Protein AF-A0A4Q3CL88-F1 (afdb_monomer)

pLDDT: mean 89.15, std 12.61, range [51.94, 98.81]

Foldseek 3Di:
DPPVVVVVVVVVVVVVVVVVVVVVVVVPDDDDDPDDALVRLLVVQVVCCVPDDPVVVVVQQVVLVCQVVVVCPQQHDNGSSSVSNSVVSVVVVPDD

Mean predicted aligned error: 8.91 Å

Radius of gyration: 26.95 Å; Cα contacts (8 Å, |Δi|>4): 46; chains: 1; bounding box: 56×40×69 Å

Solvent-accessible surface area (backbone atoms only — not comparable to full-atom values): 5711 Å² total; per-residue (Å²): 132,63,68,68,59,50,53,54,51,52,52,53,50,52,54,50,51,52,50,52,52,52,51,50,56,61,73,67,50,88,70,85,72,95,65,74,53,64,67,48,29,27,48,52,22,48,53,49,68,72,70,51,54,72,69,55,52,52,51,50,54,54,56,43,74,50,42,75,79,70,73,45,86,93,54,72,40,90,45,60,26,41,52,52,32,39,68,64,51,49,66,75,55,72,87,121

Sequence (96 aa):
MGDRAMGQRAGRMIARLTAMVAALLVLLQPVAANAWGYYGHATTGRIALANVKPQTRAAIARLIAHQAELGTPDCPIHSLAEAATWPDCLRGQYWR

Secondary structure (DSSP,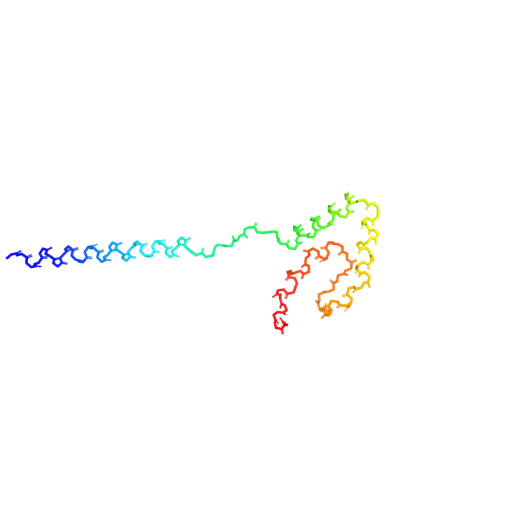 8-state):
--HHHHHHHHHHHHHHHHHHHHHHHHHTS--------HHHHHHHHHHHHHHS-HHHHHHHHHHHHTGGGG--TTS---SHHHHHHHHHHHHTT---

Structure (mmCIF, N/CA/C/O backbone):
data_AF-A0A4Q3CL88-F1
#
_entry.id   AF-A0A4Q3CL88-F1
#
loop_
_atom_site.group_PDB
_atom_site.id
_atom_site.type_symbol
_atom_site.label_atom_id
_atom_site.label_alt_id
_atom_site.label_comp_id
_atom_site.label_asym_id
_atom_site.label_entity_id
_atom_site.label_seq_id
_atom_site.pdbx_PDB_ins_code
_atom_site.Cartn_x
_atom_site.Cartn_y
_atom_site.Cartn_z
_atom_site.occupancy
_atom_site.B_iso_or_equiv
_atom_site.auth_seq_id
_atom_site.auth_comp_id
_atom_site.auth_asym_id
_atom_site.auth_atom_id
_atom_site.pdbx_PDB_model_num
ATOM 1 N N . MET A 1 1 ? 38.962 24.566 -53.013 1.00 53.75 1 MET A N 1
ATOM 2 C CA . MET A 1 1 ? 39.291 24.318 -51.584 1.00 53.75 1 MET A CA 1
ATOM 3 C C . MET A 1 1 ? 38.092 24.460 -50.621 1.00 53.75 1 MET A C 1
ATOM 5 O O . MET A 1 1 ? 38.265 24.131 -49.456 1.00 5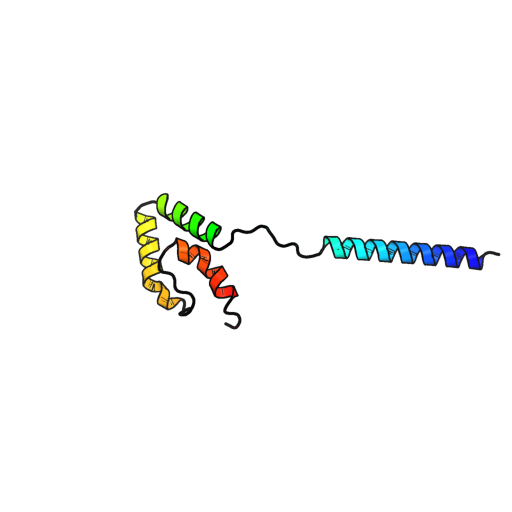3.75 1 MET A O 1
ATOM 9 N N . GLY A 1 2 ? 36.885 24.873 -51.052 1.00 59.59 2 GLY A N 1
ATOM 10 C CA . GLY A 1 2 ? 35.751 25.167 -50.147 1.00 59.59 2 GLY A CA 1
ATOM 11 C C . GLY A 1 2 ? 34.837 23.989 -49.764 1.00 59.59 2 GLY A C 1
ATOM 12 O O . GLY A 1 2 ? 34.365 23.933 -48.630 1.00 59.59 2 GLY A O 1
ATOM 13 N N . ASP A 1 3 ? 34.639 23.005 -50.644 1.00 58.91 3 ASP A N 1
ATOM 14 C CA . ASP A 1 3 ? 33.606 21.965 -50.442 1.00 58.91 3 ASP A CA 1
ATOM 15 C C . ASP A 1 3 ? 33.926 20.999 -49.294 1.00 58.91 3 ASP A C 1
ATOM 17 O O . ASP A 1 3 ? 33.047 20.581 -48.537 1.00 58.91 3 ASP A O 1
ATOM 21 N N . ARG A 1 4 ? 35.218 20.714 -49.081 1.00 60.94 4 ARG A N 1
ATOM 22 C CA . ARG A 1 4 ? 35.684 19.874 -47.963 1.00 60.94 4 ARG A CA 1
ATOM 23 C C . ARG A 1 4 ? 35.456 20.537 -46.601 1.00 60.94 4 ARG A C 1
ATOM 25 O O . ARG A 1 4 ? 35.164 19.840 -45.634 1.00 60.94 4 ARG A O 1
ATOM 32 N N . ALA A 1 5 ? 35.537 21.866 -46.518 1.00 60.81 5 ALA A N 1
ATOM 33 C CA . ALA A 1 5 ? 35.282 22.599 -45.278 1.00 60.81 5 ALA A CA 1
ATOM 34 C C . ALA A 1 5 ? 33.782 22.639 -44.928 1.00 60.81 5 ALA A C 1
ATOM 36 O O . ALA A 1 5 ? 33.424 22.556 -43.752 1.00 60.81 5 ALA A O 1
ATOM 37 N N . MET A 1 6 ? 32.897 22.708 -45.930 1.00 60.94 6 MET A N 1
ATOM 38 C CA . MET A 1 6 ? 31.444 22.657 -45.718 1.00 60.94 6 MET A CA 1
ATOM 39 C C . MET A 1 6 ? 30.963 21.262 -45.293 1.00 60.94 6 MET A C 1
ATOM 41 O O . MET A 1 6 ? 30.208 21.154 -44.326 1.00 60.94 6 MET A O 1
ATOM 45 N N . GLY A 1 7 ? 31.473 20.193 -45.918 1.00 68.06 7 GLY A N 1
ATOM 46 C CA . GLY A 1 7 ? 31.161 18.811 -45.523 1.00 68.06 7 GLY A CA 1
ATOM 47 C C . GLY A 1 7 ? 31.584 18.480 -44.084 1.00 68.06 7 GLY A C 1
ATOM 48 O O . GLY A 1 7 ? 30.842 17.842 -43.340 1.00 68.06 7 GLY A O 1
ATOM 49 N N . GLN A 1 8 ? 32.733 19.000 -43.638 1.00 72.38 8 GLN A N 1
ATOM 50 C CA . GLN A 1 8 ? 33.191 18.842 -42.252 1.00 72.38 8 GLN A CA 1
ATOM 51 C C . GLN A 1 8 ? 32.324 19.611 -41.240 1.00 72.38 8 GLN A C 1
ATOM 53 O O . GLN A 1 8 ? 32.119 19.135 -40.122 1.00 72.38 8 GLN A O 1
ATOM 58 N N . ARG A 1 9 ? 31.790 20.784 -41.609 1.00 75.00 9 ARG A N 1
ATOM 59 C CA . ARG A 1 9 ? 30.857 21.547 -40.758 1.00 75.00 9 ARG A CA 1
ATOM 60 C C . ARG A 1 9 ? 29.508 20.841 -40.627 1.00 75.00 9 ARG A C 1
ATOM 62 O O . ARG A 1 9 ? 29.016 20.711 -39.508 1.00 75.00 9 ARG A O 1
ATOM 69 N N . ALA A 1 10 ? 28.960 20.333 -41.731 1.00 77.94 10 ALA A N 1
ATOM 70 C CA . ALA A 1 10 ? 27.716 19.564 -41.731 1.00 77.94 10 ALA A CA 1
ATOM 71 C C . ALA A 1 10 ? 27.842 18.275 -40.898 1.00 77.94 10 ALA A C 1
ATOM 73 O O . ALA A 1 10 ? 27.001 18.018 -40.039 1.00 77.94 10 ALA A O 1
ATOM 74 N N . GLY A 1 11 ? 28.942 17.526 -41.055 1.00 84.75 11 GLY A N 1
ATOM 75 C CA . GLY A 1 11 ? 29.211 16.327 -40.253 1.00 84.75 11 GLY A CA 1
ATOM 76 C C . GLY A 1 11 ? 29.318 16.614 -38.750 1.00 84.75 11 GLY A C 1
ATOM 77 O O . GLY A 1 11 ? 28.727 15.904 -37.940 1.00 84.75 11 GLY A O 1
ATOM 78 N N . ARG A 1 12 ? 29.994 17.704 -38.358 1.00 87.25 12 ARG A N 1
ATOM 79 C CA . ARG A 1 12 ? 30.073 18.137 -36.948 1.00 87.25 12 ARG A CA 1
ATOM 80 C C . ARG A 1 12 ? 28.717 18.580 -36.390 1.00 87.25 12 ARG A C 1
ATOM 82 O O . ARG A 1 12 ? 28.443 18.330 -35.220 1.00 87.25 12 ARG A O 1
ATOM 89 N N . MET A 1 13 ? 27.875 19.230 -37.194 1.00 90.94 13 MET A N 1
ATOM 90 C CA . MET A 1 13 ? 26.527 19.640 -36.783 1.00 90.94 13 MET A CA 1
ATOM 91 C C . MET A 1 13 ? 25.616 18.428 -36.559 1.00 90.94 13 MET A C 1
ATOM 93 O O . MET A 1 13 ? 24.964 18.345 -35.522 1.00 90.94 13 MET A O 1
ATOM 97 N N . ILE A 1 14 ? 25.636 17.460 -37.479 1.00 93.00 14 ILE A N 1
ATOM 98 C CA . ILE A 1 14 ? 24.886 16.202 -37.356 1.00 93.00 14 ILE A CA 1
ATOM 99 C C . ILE A 1 14 ? 25.349 15.416 -36.123 1.00 93.00 14 ILE A C 1
ATOM 101 O O . ILE A 1 14 ? 24.513 14.957 -35.347 1.00 93.00 14 ILE A O 1
ATOM 105 N N . ALA A 1 15 ? 26.661 15.323 -35.883 1.00 93.62 15 ALA A N 1
ATOM 106 C CA . ALA A 1 15 ? 27.210 14.669 -34.692 1.00 93.62 15 ALA A CA 1
ATOM 107 C C . ALA A 1 15 ? 26.759 15.346 -33.380 1.00 93.62 15 ALA A C 1
ATOM 109 O O . ALA A 1 15 ? 26.455 14.677 -32.399 1.00 93.62 15 ALA A O 1
ATOM 110 N N . ARG A 1 16 ? 26.663 16.682 -33.355 1.00 94.69 16 ARG A N 1
ATOM 111 C CA . ARG A 1 16 ? 26.163 17.425 -32.184 1.00 94.69 16 ARG A CA 1
ATOM 112 C 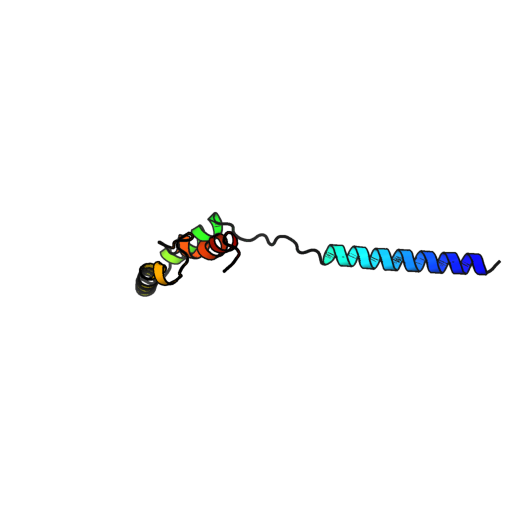C . ARG A 1 16 ? 24.666 17.236 -31.966 1.00 94.69 16 ARG A C 1
ATOM 114 O O . ARG A 1 16 ? 24.247 17.063 -30.828 1.00 94.69 16 ARG A O 1
ATOM 121 N N . LEU A 1 17 ? 23.869 17.261 -33.034 1.00 96.38 17 LEU A N 1
ATOM 122 C CA . LEU A 1 17 ? 22.426 17.023 -32.958 1.00 96.38 17 LEU A CA 1
ATOM 123 C C . LEU A 1 17 ? 22.125 15.602 -32.483 1.00 96.38 17 LEU A C 1
ATOM 125 O O . LEU A 1 17 ? 21.328 15.423 -31.570 1.00 96.38 17 LEU A O 1
ATOM 129 N N . THR A 1 18 ? 22.811 14.604 -33.038 1.00 96.25 18 THR A N 1
ATOM 130 C CA . THR A 1 18 ? 22.679 13.208 -32.596 1.00 96.25 18 THR A CA 1
ATOM 131 C C . THR A 1 18 ? 23.110 13.026 -31.143 1.00 96.25 18 THR A C 1
ATOM 133 O O . THR A 1 18 ? 22.389 12.380 -30.391 1.00 96.25 18 THR A O 1
ATOM 136 N N . ALA A 1 19 ? 24.205 13.657 -30.704 1.00 96.50 19 ALA A N 1
ATOM 137 C CA . ALA A 1 19 ? 24.610 13.639 -29.298 1.00 96.50 19 ALA A CA 1
ATOM 138 C C . ALA A 1 19 ? 23.580 14.313 -28.371 1.00 96.50 19 ALA A C 1
ATOM 140 O O . ALA A 1 19 ? 23.286 13.784 -27.303 1.00 96.50 19 ALA A O 1
ATOM 141 N N . MET A 1 20 ? 22.995 15.446 -28.778 1.00 97.19 20 MET A N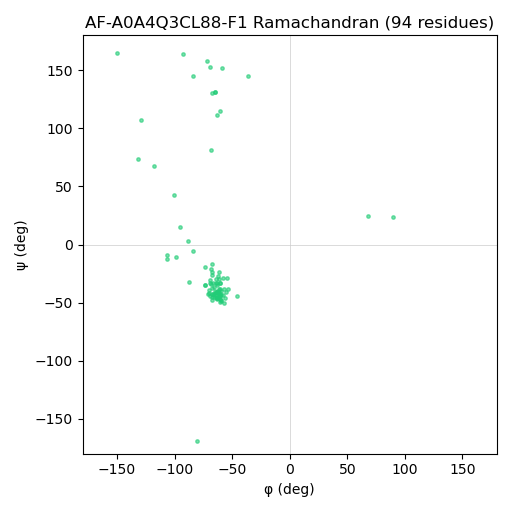 1
ATOM 142 C CA . MET A 1 20 ? 21.945 16.122 -28.004 1.00 97.19 20 MET A CA 1
ATOM 143 C C . MET A 1 20 ? 20.671 15.281 -27.908 1.00 97.19 20 MET A C 1
ATOM 145 O O . MET A 1 20 ? 20.107 15.158 -26.824 1.00 97.19 20 MET A O 1
ATOM 149 N N . VAL A 1 21 ? 20.240 14.666 -29.012 1.00 97.31 21 VAL A N 1
ATOM 150 C CA . VAL A 1 21 ? 19.080 13.766 -29.016 1.00 97.31 21 VAL A CA 1
ATOM 151 C C . VAL A 1 21 ? 19.349 12.544 -28.138 1.00 97.31 21 VAL A C 1
ATOM 153 O O . VAL A 1 21 ? 18.510 12.200 -27.314 1.00 97.31 21 VAL A O 1
ATOM 156 N N . ALA A 1 22 ? 20.529 11.927 -28.242 1.00 96.56 22 ALA A N 1
ATOM 157 C CA . ALA A 1 22 ? 20.905 10.799 -27.393 1.00 96.56 22 ALA A CA 1
ATOM 158 C C . ALA A 1 22 ? 20.917 11.176 -25.901 1.00 96.56 22 ALA A C 1
ATOM 160 O O . ALA A 1 22 ? 20.364 10.447 -25.082 1.00 96.56 22 ALA A O 1
ATOM 161 N N . ALA A 1 23 ? 21.478 12.335 -25.545 1.00 96.38 23 ALA A N 1
ATOM 162 C CA . ALA A 1 23 ? 21.475 12.828 -24.169 1.00 96.38 23 ALA A CA 1
ATOM 163 C C . ALA A 1 23 ? 20.049 13.078 -23.650 1.00 96.38 23 ALA A C 1
ATOM 165 O O . ALA A 1 23 ? 19.725 12.700 -22.525 1.00 96.38 23 ALA A O 1
ATOM 166 N N . LEU A 1 24 ? 19.177 13.660 -24.478 1.00 96.81 24 LEU A N 1
ATOM 167 C CA . LEU A 1 24 ? 17.778 13.884 -24.120 1.00 96.81 24 LEU A CA 1
ATOM 168 C C . LEU A 1 24 ? 17.028 12.562 -23.897 1.00 96.81 24 LEU A C 1
ATOM 170 O O . LEU A 1 24 ? 16.269 12.444 -22.940 1.00 96.81 24 LEU A O 1
ATOM 174 N N . LEU A 1 25 ? 17.276 11.550 -24.730 1.00 96.31 25 LEU A N 1
ATOM 175 C CA . LEU A 1 25 ? 16.675 10.221 -24.579 1.00 96.31 25 LEU A CA 1
ATOM 176 C C . LEU A 1 25 ? 17.114 9.512 -23.291 1.00 96.31 25 LEU A C 1
ATOM 178 O O . LEU A 1 25 ? 16.311 8.788 -22.703 1.00 96.31 25 LEU A O 1
ATOM 182 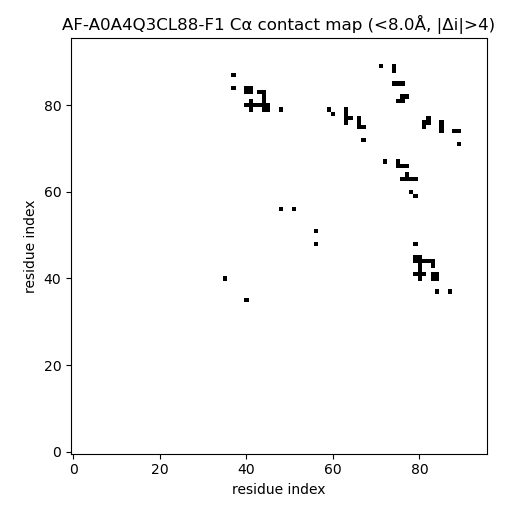N N . VAL A 1 26 ? 18.352 9.735 -22.834 1.00 95.00 26 VAL A N 1
ATOM 183 C CA . VAL A 1 26 ? 18.839 9.224 -21.540 1.00 95.00 26 VAL A CA 1
ATOM 184 C C . VAL A 1 26 ? 18.124 9.910 -20.375 1.00 95.00 26 VAL A C 1
ATOM 186 O O . VAL A 1 26 ? 17.704 9.238 -19.438 1.00 95.00 26 VAL A O 1
ATOM 189 N N . LEU A 1 27 ? 17.931 11.230 -20.441 1.00 93.69 27 LEU A N 1
ATOM 190 C CA . LEU A 1 27 ? 17.229 11.992 -19.397 1.00 93.69 27 LEU A CA 1
ATOM 191 C C . LEU A 1 27 ? 15.735 11.654 -19.302 1.00 93.69 27 LEU A C 1
ATOM 193 O O . LEU A 1 27 ? 15.139 11.802 -18.241 1.00 93.69 27 LEU A O 1
ATOM 197 N N . LEU A 1 28 ? 15.137 11.203 -20.404 1.00 94.00 28 LEU A N 1
ATOM 198 C CA . LEU A 1 28 ? 13.735 10.793 -20.476 1.00 94.00 28 LEU A CA 1
ATOM 199 C C . LEU A 1 28 ? 13.516 9.314 -20.117 1.00 94.00 28 LEU A C 1
ATOM 201 O O . LEU A 1 28 ? 12.385 8.836 -20.213 1.00 94.00 28 LEU A O 1
ATOM 205 N N . GLN A 1 29 ? 14.558 8.570 -19.724 1.00 90.56 29 GLN A N 1
ATOM 206 C CA . GLN A 1 29 ? 14.374 7.184 -19.301 1.00 90.56 29 GLN A CA 1
ATOM 207 C C . GLN A 1 29 ? 13.520 7.128 -18.026 1.00 90.56 29 GLN A C 1
ATOM 209 O O . GLN A 1 29 ? 13.820 7.834 -17.058 1.00 90.56 29 GLN A O 1
ATOM 214 N N . PRO A 1 30 ? 12.479 6.277 -17.979 1.00 84.12 30 PRO A N 1
ATOM 215 C CA . PRO A 1 30 ? 11.731 6.057 -16.754 1.00 84.12 30 PRO A CA 1
ATOM 216 C C . PRO A 1 30 ? 12.666 5.452 -15.705 1.00 84.12 30 PRO A C 1
ATOM 218 O O . PRO A 1 30 ? 13.128 4.319 -15.833 1.00 84.12 30 PRO A O 1
ATOM 221 N N . VAL A 1 31 ? 12.964 6.224 -14.664 1.00 82.75 31 VAL A N 1
ATOM 222 C CA . VAL A 1 31 ? 13.711 5.736 -13.505 1.00 82.75 31 VAL A CA 1
ATOM 223 C C . VAL A 1 31 ? 12.757 5.047 -12.538 1.00 82.75 31 VAL A C 1
ATOM 225 O O . VAL A 1 31 ? 11.611 5.468 -12.369 1.00 82.75 31 VAL A O 1
ATOM 228 N N . ALA A 1 32 ? 13.228 3.989 -11.878 1.00 74.75 32 ALA A N 1
ATOM 229 C CA . ALA A 1 32 ? 12.481 3.394 -10.781 1.00 74.75 32 ALA A CA 1
ATOM 230 C C . ALA A 1 32 ? 12.307 4.452 -9.681 1.00 74.75 32 ALA A C 1
ATOM 232 O O . ALA A 1 32 ? 13.282 4.916 -9.088 1.00 74.75 32 ALA A O 1
ATOM 233 N N . ALA A 1 33 ? 11.067 4.855 -9.416 1.00 70.69 33 ALA A N 1
ATOM 234 C CA . ALA A 1 33 ? 10.776 5.641 -8.231 1.00 70.69 33 ALA A CA 1
ATOM 235 C C . ALA A 1 33 ? 11.059 4.766 -7.001 1.00 70.69 33 ALA A C 1
ATOM 237 O O . ALA A 1 33 ? 10.597 3.625 -6.938 1.00 70.69 33 ALA A O 1
ATOM 238 N N . ASN A 1 34 ? 11.807 5.294 -6.028 1.00 68.75 34 ASN A N 1
ATOM 239 C CA . ASN A 1 34 ? 11.990 4.647 -4.728 1.00 68.75 34 ASN A CA 1
ATOM 240 C C . ASN A 1 34 ? 10.658 4.689 -3.970 1.00 68.75 34 ASN A C 1
ATOM 242 O O . ASN A 1 34 ? 10.402 5.589 -3.173 1.00 68.75 34 ASN A O 1
ATOM 246 N N . ALA A 1 35 ? 9.779 3.749 -4.296 1.00 71.94 35 ALA A N 1
ATOM 247 C CA . ALA A 1 35 ? 8.504 3.560 -3.639 1.00 71.94 35 ALA A CA 1
ATOM 248 C C . ALA A 1 35 ? 8.636 2.548 -2.499 1.00 71.94 35 ALA A C 1
ATOM 250 O O . ALA A 1 35 ? 9.600 1.784 -2.395 1.00 71.94 35 ALA A O 1
ATOM 251 N N . TRP A 1 36 ? 7.631 2.545 -1.635 1.00 82.50 36 TRP A N 1
ATOM 252 C CA . TRP A 1 36 ? 7.488 1.541 -0.598 1.00 82.50 36 TRP A CA 1
ATOM 253 C C . TRP A 1 36 ? 7.191 0.185 -1.246 1.00 82.50 36 TRP A C 1
ATOM 255 O O . TRP A 1 36 ? 6.308 0.083 -2.088 1.00 82.50 36 TRP A O 1
ATOM 265 N N . GLY A 1 37 ? 7.919 -0.863 -0.859 1.00 87.56 37 GLY A N 1
ATOM 266 C CA . GLY A 1 37 ? 7.501 -2.239 -1.146 1.00 87.56 37 GLY A CA 1
ATOM 267 C C . GLY A 1 37 ? 6.438 -2.721 -0.151 1.00 87.56 37 GLY A C 1
ATOM 268 O O . GLY A 1 37 ? 5.980 -1.955 0.703 1.00 87.56 37 GLY A O 1
ATOM 269 N N . TYR A 1 38 ? 6.140 -4.025 -0.170 1.00 91.75 38 TYR A N 1
ATOM 270 C CA . TYR A 1 38 ? 5.204 -4.675 0.764 1.00 91.75 38 TYR A CA 1
ATOM 271 C C . TYR A 1 38 ? 5.413 -4.269 2.229 1.00 91.75 38 TYR A C 1
ATOM 273 O O . TYR A 1 38 ? 4.457 -3.955 2.935 1.00 91.75 38 TYR A O 1
ATOM 281 N N . TYR A 1 39 ? 6.669 -4.229 2.686 1.00 93.31 39 TYR A N 1
ATOM 282 C CA . TYR A 1 39 ? 6.990 -3.842 4.059 1.00 93.31 39 TYR A CA 1
ATOM 283 C C . TYR A 1 39 ? 6.539 -2.415 4.388 1.00 93.31 39 TYR A C 1
ATOM 285 O O . TYR A 1 39 ? 5.935 -2.184 5.437 1.00 93.31 39 TYR A O 1
ATOM 293 N N . GLY A 1 40 ? 6.825 -1.459 3.502 1.00 94.69 40 GLY A N 1
ATOM 294 C CA . GLY A 1 40 ? 6.499 -0.057 3.734 1.00 94.69 40 GLY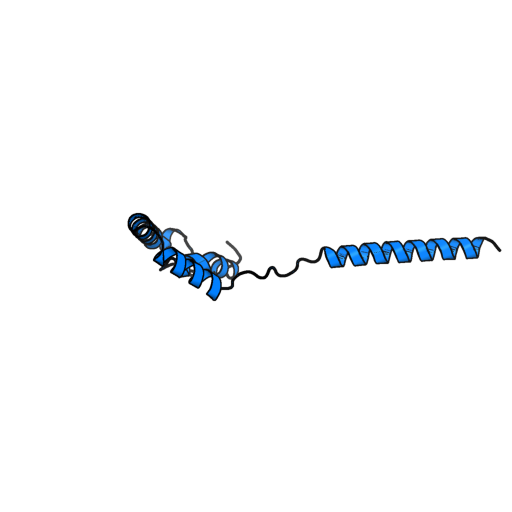 A CA 1
ATOM 295 C C . GLY A 1 40 ? 4.991 0.165 3.730 1.00 94.69 40 GLY A C 1
ATOM 296 O O . GLY A 1 40 ? 4.457 0.710 4.692 1.00 94.69 40 GLY A O 1
ATOM 297 N N . HIS A 1 41 ? 4.293 -0.373 2.729 1.00 95.94 41 HIS A N 1
ATOM 298 C CA . HIS A 1 41 ? 2.836 -0.302 2.643 1.00 95.94 41 HIS A CA 1
ATOM 299 C C . HIS A 1 41 ? 2.139 -0.947 3.850 1.00 95.94 41 HIS A C 1
ATOM 301 O O . HIS A 1 41 ? 1.298 -0.308 4.490 1.00 95.94 41 HIS A O 1
ATOM 307 N N . ALA A 1 42 ? 2.537 -2.163 4.238 1.00 96.38 42 ALA A N 1
ATOM 308 C CA . ALA A 1 42 ? 1.973 -2.827 5.411 1.00 96.38 42 ALA A CA 1
ATOM 309 C C . ALA A 1 42 ? 2.254 -2.044 6.705 1.00 96.38 42 ALA A C 1
ATOM 311 O O . ALA A 1 42 ? 1.377 -1.923 7.562 1.00 96.38 42 ALA A O 1
ATOM 312 N N . THR A 1 43 ? 3.457 -1.479 6.848 1.00 97.31 43 THR A N 1
ATOM 313 C CA . THR A 1 43 ? 3.832 -0.654 8.008 1.00 97.31 43 THR A CA 1
ATOM 314 C C . THR A 1 43 ? 2.980 0.607 8.085 1.00 97.31 43 THR A C 1
ATOM 316 O O . THR A 1 43 ? 2.414 0.892 9.141 1.00 97.31 43 THR A O 1
ATOM 319 N N . THR A 1 44 ? 2.798 1.314 6.970 1.00 97.06 44 THR A N 1
ATOM 320 C CA . THR A 1 44 ? 1.899 2.469 6.892 1.00 97.06 44 THR A CA 1
ATOM 321 C C . THR A 1 44 ? 0.468 2.088 7.269 1.00 97.06 44 THR A C 1
ATOM 323 O O . THR A 1 44 ? -0.152 2.790 8.067 1.00 97.06 44 THR A O 1
ATOM 326 N N . GLY A 1 45 ? -0.043 0.949 6.786 1.00 97.94 45 GLY A N 1
ATOM 327 C CA . GLY A 1 45 ? -1.370 0.444 7.153 1.00 97.94 45 GLY A CA 1
ATOM 328 C C . GLY A 1 45 ? -1.516 0.152 8.653 1.00 97.94 45 GLY A C 1
ATOM 329 O O . GLY A 1 45 ? -2.525 0.514 9.259 1.00 97.94 45 GLY A O 1
ATOM 330 N N . ARG A 1 46 ? -0.493 -0.431 9.296 1.00 98.44 46 ARG A N 1
ATOM 331 C CA . ARG A 1 46 ? -0.481 -0.655 10.757 1.00 98.44 46 ARG A CA 1
ATOM 332 C C . ARG A 1 46 ? -0.458 0.658 11.537 1.00 98.44 46 ARG A C 1
ATOM 334 O O . ARG A 1 46 ? -1.225 0.805 12.485 1.00 98.44 46 ARG A O 1
ATOM 341 N N . ILE A 1 47 ? 0.379 1.613 11.127 1.00 98.56 47 ILE A N 1
ATOM 342 C CA . ILE A 1 47 ? 0.460 2.939 11.757 1.00 98.56 47 ILE A CA 1
ATOM 343 C C . ILE A 1 47 ? -0.880 3.665 11.618 1.00 98.56 47 ILE A C 1
ATOM 345 O O . ILE A 1 47 ? -1.394 4.188 12.606 1.00 98.56 47 ILE A O 1
ATOM 349 N N . ALA A 1 48 ? -1.487 3.653 10.431 1.00 98.56 48 ALA A N 1
ATOM 350 C CA . ALA A 1 48 ? -2.804 4.239 10.214 1.00 98.56 48 ALA A CA 1
ATOM 351 C C . ALA A 1 48 ? -3.839 3.603 11.152 1.00 98.56 48 ALA A C 1
ATOM 353 O O . ALA A 1 48 ? -4.510 4.309 11.903 1.00 98.56 48 ALA A O 1
ATOM 354 N N . LEU A 1 49 ? -3.903 2.268 11.199 1.00 98.50 49 LEU A N 1
ATOM 355 C CA . LEU A 1 49 ? -4.829 1.558 12.075 1.00 98.50 49 LEU A CA 1
ATOM 356 C C . LEU A 1 49 ? -4.582 1.870 13.559 1.00 98.50 49 LEU A C 1
ATOM 358 O O . LEU A 1 49 ? -5.536 1.903 14.328 1.00 98.50 49 LEU A O 1
ATOM 362 N N . ALA A 1 50 ? -3.345 2.118 13.990 1.00 98.50 50 ALA A N 1
ATOM 363 C CA . ALA A 1 50 ? -3.041 2.507 15.368 1.00 98.50 50 ALA A CA 1
ATOM 364 C C . ALA A 1 50 ? -3.541 3.921 15.726 1.00 98.50 50 ALA A C 1
ATOM 366 O O . ALA A 1 50 ? -3.914 4.149 16.873 1.00 98.50 50 ALA A O 1
ATOM 367 N N . ASN A 1 51 ? -3.604 4.841 14.758 1.00 98.75 51 ASN A N 1
ATOM 368 C CA . ASN A 1 51 ? -3.847 6.270 15.006 1.00 98.75 51 ASN A CA 1
ATOM 369 C C . ASN A 1 51 ? -5.250 6.769 14.617 1.00 98.75 51 ASN A C 1
ATOM 371 O O . ASN A 1 51 ? -5.635 7.882 14.974 1.00 98.75 51 ASN A O 1
ATOM 375 N N . VAL A 1 52 ? -6.036 5.984 13.879 1.00 98.56 52 VAL A N 1
ATOM 376 C CA . VAL A 1 52 ? -7.406 6.371 13.510 1.00 98.56 52 VAL A CA 1
ATOM 377 C C . VAL A 1 52 ? -8.362 6.389 14.708 1.00 98.56 52 VAL A C 1
ATOM 379 O O . VAL A 1 52 ? -8.226 5.626 15.666 1.00 98.56 52 VAL A O 1
ATOM 382 N N . LYS A 1 53 ? -9.406 7.222 14.609 1.00 98.81 53 LYS A N 1
ATOM 383 C CA . LYS A 1 53 ? -10.504 7.273 15.586 1.00 98.81 53 LYS A CA 1
ATOM 384 C C . LYS A 1 53 ? -11.203 5.905 15.711 1.00 98.81 53 LYS A C 1
ATOM 386 O O . LYS A 1 53 ? -11.291 5.178 14.715 1.00 98.81 53 LYS A O 1
ATOM 391 N N . PRO A 1 54 ? -11.795 5.568 16.873 1.00 98.62 54 PRO A N 1
ATOM 392 C CA . PRO A 1 54 ? -12.519 4.306 17.057 1.00 98.62 54 PRO A CA 1
ATOM 393 C C . PRO A 1 54 ? -13.617 4.054 16.010 1.00 98.62 54 PRO A C 1
ATOM 395 O O . PRO A 1 54 ? -13.768 2.938 15.519 1.00 98.62 54 PRO A O 1
ATOM 398 N N . GLN A 1 55 ? -14.344 5.098 15.601 1.00 98.69 55 GLN A N 1
ATOM 399 C CA . GLN A 1 55 ? -15.413 4.994 14.602 1.00 98.69 55 GLN A CA 1
ATOM 400 C C . GLN A 1 55 ? -14.858 4.662 13.210 1.00 98.69 55 GLN A C 1
ATOM 402 O O . GLN A 1 55 ? -15.444 3.863 12.481 1.00 98.69 55 GLN A O 1
ATOM 407 N N . THR A 1 56 ? -13.699 5.227 12.857 1.00 98.69 56 THR A N 1
ATOM 408 C CA . THR A 1 56 ? -12.984 4.917 11.612 1.00 98.69 56 THR A CA 1
ATOM 409 C C . THR A 1 56 ? -12.474 3.479 11.623 1.00 98.69 56 THR A C 1
ATOM 411 O O . THR A 1 56 ? -12.655 2.774 10.636 1.00 98.69 56 THR A O 1
ATOM 414 N N . ARG A 1 57 ? -11.919 3.003 12.748 1.00 98.56 57 ARG A N 1
ATOM 415 C CA . ARG A 1 57 ? -11.517 1.595 12.915 1.00 98.56 57 ARG A CA 1
ATOM 416 C C . ARG A 1 57 ? -12.689 0.642 12.657 1.00 98.56 57 ARG A C 1
ATOM 418 O O . ARG A 1 57 ? -12.531 -0.325 11.919 1.00 98.56 57 ARG A O 1
ATOM 425 N N . ALA A 1 58 ? -13.863 0.939 13.216 1.00 98.62 58 ALA A N 1
ATOM 426 C CA . ALA A 1 58 ? -15.069 0.144 12.992 1.00 98.62 58 ALA A CA 1
ATOM 427 C C . ALA A 1 58 ? -15.536 0.186 11.527 1.00 98.62 58 ALA A C 1
ATOM 429 O O . ALA A 1 58 ? -15.932 -0.838 10.980 1.00 98.62 58 ALA A O 1
ATOM 430 N N . ALA A 1 59 ? -15.465 1.347 10.869 1.00 98.69 59 ALA A N 1
ATOM 431 C CA . ALA A 1 59 ? -15.804 1.471 9.451 1.00 98.69 59 ALA A CA 1
ATOM 432 C C . ALA A 1 59 ? -14.854 0.667 8.549 1.00 98.69 59 ALA A C 1
ATOM 434 O O . ALA A 1 59 ? -15.322 -0.022 7.648 1.00 98.69 59 ALA A O 1
ATOM 435 N N . ILE A 1 60 ? -13.548 0.697 8.830 1.00 98.50 60 ILE A N 1
ATOM 436 C CA . ILE A 1 60 ? -12.546 -0.119 8.131 1.00 98.50 60 ILE A CA 1
ATOM 437 C C . ILE A 1 60 ? -12.866 -1.608 8.292 1.00 98.50 60 ILE A C 1
ATOM 439 O O . ILE A 1 60 ? -12.904 -2.328 7.301 1.00 98.50 60 ILE A O 1
ATOM 443 N N . ALA A 1 61 ? -13.149 -2.062 9.518 1.00 98.31 61 ALA A N 1
ATOM 444 C CA . ALA A 1 61 ? -13.512 -3.456 9.772 1.00 98.31 61 ALA A CA 1
ATOM 445 C C . ALA A 1 61 ? -14.775 -3.878 9.002 1.00 98.31 61 ALA A C 1
ATOM 447 O O . ALA A 1 61 ? -14.806 -4.970 8.443 1.00 98.31 61 ALA A O 1
ATOM 448 N N . ARG A 1 62 ? -15.786 -2.998 8.914 1.00 98.44 62 ARG A N 1
ATOM 449 C CA . ARG A 1 62 ? -16.976 -3.249 8.088 1.00 98.44 62 ARG A CA 1
ATOM 450 C C . ARG A 1 62 ? -16.617 -3.410 6.614 1.00 98.44 62 ARG A C 1
ATOM 452 O O . ARG A 1 62 ? -17.035 -4.389 6.023 1.00 98.44 62 ARG A O 1
ATOM 459 N N . LEU A 1 63 ? -15.827 -2.506 6.032 1.00 97.94 63 LEU A N 1
ATOM 460 C CA . LEU A 1 63 ? -15.424 -2.614 4.622 1.00 97.94 63 LEU A CA 1
ATOM 461 C C . LEU A 1 63 ? -14.650 -3.910 4.343 1.00 97.94 63 LEU A C 1
ATOM 463 O O . LEU A 1 63 ? -14.931 -4.596 3.368 1.00 97.94 63 LEU A O 1
ATOM 467 N N . ILE A 1 64 ? -13.719 -4.274 5.228 1.00 98.00 64 ILE A N 1
ATOM 468 C CA . ILE A 1 64 ? -12.924 -5.504 5.105 1.00 98.00 64 ILE A CA 1
ATOM 469 C C . ILE A 1 64 ? -13.806 -6.759 5.169 1.00 98.00 64 ILE A C 1
ATOM 471 O O . ILE A 1 64 ? -13.527 -7.732 4.474 1.00 98.00 64 ILE A O 1
ATOM 475 N N . ALA A 1 65 ? -14.901 -6.745 5.936 1.00 98.12 65 ALA A N 1
ATOM 476 C CA . ALA A 1 65 ? -15.844 -7.866 5.971 1.00 98.12 65 ALA A CA 1
ATOM 477 C C . ALA A 1 65 ? -16.493 -8.152 4.601 1.00 98.12 65 ALA A C 1
ATOM 479 O O . ALA A 1 65 ? -16.885 -9.286 4.341 1.00 98.12 65 ALA A O 1
ATOM 480 N N . HIS A 1 66 ? -16.544 -7.154 3.715 1.00 97.69 66 HIS A N 1
ATOM 481 C CA . HIS A 1 66 ? -17.057 -7.262 2.348 1.00 97.69 66 HIS A CA 1
ATOM 482 C C . HIS A 1 66 ? -15.956 -7.519 1.302 1.00 97.69 66 HIS A C 1
ATOM 484 O O . HIS A 1 66 ? -16.205 -7.385 0.109 1.00 97.69 66 HIS A O 1
ATOM 490 N N . GLN A 1 67 ? -14.738 -7.920 1.700 1.00 96.25 67 GLN A N 1
ATOM 491 C CA . GLN A 1 67 ? -13.621 -8.109 0.757 1.00 96.25 67 GLN A CA 1
ATOM 492 C C . GLN A 1 67 ? -13.929 -9.051 -0.421 1.00 96.25 67 GLN A C 1
ATOM 494 O O . GLN A 1 67 ? -13.372 -8.881 -1.500 1.00 96.25 67 GLN A O 1
ATOM 499 N N . ALA A 1 68 ? -14.826 -10.026 -0.242 1.00 94.75 68 ALA A N 1
ATOM 500 C CA . ALA A 1 68 ? -15.195 -10.975 -1.290 1.00 94.75 68 ALA A CA 1
ATOM 501 C C . ALA A 1 68 ? -15.844 -10.279 -2.501 1.00 94.75 68 ALA A C 1
ATOM 503 O O . ALA A 1 68 ? -15.716 -10.753 -3.628 1.00 94.75 68 ALA A O 1
ATOM 504 N N . GLU A 1 69 ? -16.482 -9.124 -2.285 1.00 95.75 69 GLU A N 1
ATOM 505 C CA . GLU A 1 69 ? -17.101 -8.312 -3.336 1.00 95.75 69 GLU A CA 1
ATOM 506 C C . GLU A 1 69 ? -16.067 -7.688 -4.287 1.00 95.75 69 GLU A C 1
ATOM 508 O O . GLU A 1 69 ? -16.416 -7.302 -5.399 1.00 95.75 69 GLU A O 1
ATOM 513 N N . LEU A 1 70 ? -14.784 -7.645 -3.900 1.00 92.75 70 LEU A N 1
ATOM 514 C CA . LEU A 1 70 ? -13.700 -7.177 -4.769 1.00 92.75 70 LEU A CA 1
ATOM 515 C C . LEU A 1 70 ? -13.434 -8.130 -5.942 1.00 92.75 70 LEU A C 1
ATOM 517 O O . LEU A 1 70 ? -12.858 -7.714 -6.944 1.00 92.75 70 LEU A O 1
ATOM 521 N N . GLY A 1 71 ? -13.838 -9.402 -5.844 1.00 92.19 71 GLY A N 1
ATOM 522 C CA . GLY A 1 71 ? -13.648 -10.377 -6.921 1.00 92.19 71 GLY A CA 1
ATOM 523 C C . GLY A 1 71 ? -12.184 -10.761 -7.170 1.00 92.19 71 GLY A C 1
ATOM 524 O O . GLY A 1 71 ? -11.847 -11.182 -8.278 1.00 92.19 71 GLY A O 1
ATOM 525 N N . THR A 1 72 ? -11.323 -10.627 -6.155 1.00 93.12 72 THR A N 1
ATOM 526 C CA . THR A 1 72 ? -9.877 -10.908 -6.225 1.00 93.12 72 THR A CA 1
ATOM 527 C C . THR A 1 72 ? -9.490 -12.044 -5.269 1.00 93.12 72 THR A C 1
ATOM 529 O O . THR A 1 72 ? -8.816 -11.795 -4.268 1.00 93.12 72 THR A O 1
ATOM 532 N N . PRO A 1 73 ? -9.931 -13.293 -5.522 1.00 91.56 73 PRO A N 1
ATOM 533 C CA . PRO A 1 73 ? -9.743 -14.407 -4.586 1.00 91.56 73 PRO A CA 1
ATOM 534 C C . PRO A 1 73 ? -8.266 -14.726 -4.316 1.00 91.56 73 PRO A C 1
ATOM 536 O O . PRO A 1 73 ? -7.916 -15.131 -3.213 1.00 91.56 73 PRO A O 1
ATOM 539 N N . ASP A 1 74 ? -7.398 -14.472 -5.293 1.00 92.56 74 ASP A N 1
ATOM 540 C CA . ASP A 1 74 ? -5.956 -14.704 -5.196 1.00 92.56 74 ASP A CA 1
ATOM 541 C C . ASP A 1 74 ? -5.201 -13.533 -4.513 1.00 92.56 74 ASP A C 1
ATOM 543 O O . ASP A 1 74 ? -4.001 -13.624 -4.268 1.00 92.56 74 ASP A O 1
ATOM 547 N N . CYS A 1 75 ? -5.893 -12.427 -4.198 1.00 94.06 75 CYS A N 1
ATOM 548 C CA . CYS A 1 75 ? -5.387 -11.287 -3.417 1.00 94.06 75 CYS A CA 1
ATOM 549 C C . CYS A 1 75 ? -6.392 -10.909 -2.312 1.00 94.06 75 CYS A C 1
ATOM 551 O O . CYS A 1 75 ? -7.094 -9.898 -2.442 1.00 94.06 75 CYS A O 1
ATOM 553 N N . PRO A 1 76 ? -6.505 -11.701 -1.234 1.00 94.06 76 PRO A N 1
ATOM 554 C CA . PRO A 1 76 ? -7.436 -11.406 -0.152 1.00 94.06 76 PRO A CA 1
ATOM 555 C C . PRO A 1 76 ? -6.980 -10.210 0.699 1.00 94.06 76 PRO A C 1
ATOM 557 O O . PRO A 1 76 ? -5.798 -9.863 0.752 1.00 94.06 76 PRO A O 1
ATOM 560 N N . ILE A 1 77 ? -7.936 -9.589 1.391 1.00 96.56 77 ILE A N 1
ATOM 561 C CA . ILE A 1 77 ? -7.706 -8.483 2.327 1.00 96.56 77 ILE A CA 1
ATOM 562 C C . ILE A 1 77 ? -8.398 -8.791 3.657 1.00 96.56 77 ILE A C 1
ATOM 564 O O . ILE A 1 77 ? -9.614 -8.660 3.774 1.00 96.56 77 ILE A O 1
ATOM 568 N N . HIS A 1 78 ? -7.635 -9.127 4.695 1.00 96.19 78 HIS A N 1
ATOM 569 C CA . HIS A 1 78 ? -8.142 -9.391 6.049 1.00 96.19 78 HIS A CA 1
ATOM 570 C C . HIS A 1 78 ? -7.827 -8.271 7.046 1.00 96.19 78 HIS A C 1
ATOM 572 O O . HIS A 1 78 ? -8.323 -8.263 8.174 1.00 96.19 78 HIS A O 1
ATOM 578 N N . SER A 1 79 ? -6.993 -7.309 6.655 1.00 97.69 79 SER A N 1
ATOM 579 C CA . SER A 1 79 ? -6.567 -6.210 7.519 1.00 97.69 79 SER A CA 1
ATOM 580 C C . SER A 1 79 ? -6.262 -4.943 6.722 1.00 97.69 79 SER A C 1
ATOM 582 O O . SER A 1 79 ? -6.067 -4.989 5.510 1.00 97.69 79 SER A O 1
ATOM 584 N N . LEU A 1 80 ? -6.159 -3.793 7.402 1.00 98.31 80 LEU A N 1
ATOM 585 C CA . LEU A 1 80 ? -5.737 -2.549 6.743 1.00 98.31 80 LEU A CA 1
ATOM 586 C C . LEU A 1 80 ? -4.294 -2.631 6.216 1.00 98.31 80 LEU A C 1
ATOM 588 O O . LEU A 1 80 ? -3.964 -1.992 5.223 1.00 98.31 80 LEU A O 1
ATOM 592 N N . ALA A 1 81 ? -3.434 -3.416 6.872 1.00 97.75 81 ALA A N 1
ATOM 593 C CA . ALA A 1 81 ? -2.068 -3.645 6.411 1.00 97.75 81 ALA A CA 1
ATOM 594 C C . ALA A 1 81 ? -2.047 -4.404 5.077 1.00 97.75 81 ALA A C 1
ATOM 596 O O . ALA A 1 81 ? -1.307 -4.022 4.178 1.00 97.75 81 ALA A O 1
ATOM 597 N N . GLU A 1 82 ? -2.894 -5.423 4.932 1.00 97.12 82 GLU A N 1
ATOM 598 C CA . GLU A 1 82 ? -3.052 -6.160 3.673 1.00 97.12 82 GLU A CA 1
ATOM 599 C C . GLU A 1 82 ? -3.740 -5.313 2.604 1.00 97.12 82 GLU A C 1
ATOM 601 O O . GLU A 1 82 ? -3.299 -5.299 1.456 1.00 97.12 82 GLU A O 1
ATOM 606 N N . ALA A 1 83 ? -4.745 -4.519 2.990 1.00 97.25 83 ALA A N 1
ATOM 607 C CA . ALA A 1 83 ? -5.410 -3.583 2.086 1.00 97.25 83 ALA A CA 1
ATOM 608 C C . ALA A 1 83 ? -4.409 -2.595 1.469 1.00 97.25 83 ALA A C 1
ATOM 610 O O . ALA A 1 83 ? -4.488 -2.284 0.285 1.00 97.25 83 ALA A O 1
ATOM 611 N N . ALA A 1 84 ? -3.431 -2.138 2.258 1.00 96.88 84 ALA A N 1
ATOM 612 C CA . ALA A 1 84 ? -2.379 -1.241 1.793 1.00 96.88 84 ALA A CA 1
ATOM 613 C C . ALA A 1 84 ? -1.419 -1.895 0.782 1.00 96.88 84 ALA A C 1
ATOM 615 O O . ALA A 1 84 ? -0.803 -1.178 0.001 1.00 96.88 84 ALA A O 1
ATOM 616 N N . THR A 1 85 ? -1.297 -3.226 0.784 1.00 95.19 85 THR A N 1
ATOM 617 C CA . THR A 1 85 ? -0.464 -3.991 -0.164 1.00 95.19 85 THR A CA 1
ATOM 618 C C . THR A 1 85 ? -1.249 -4.592 -1.331 1.00 95.19 85 THR A C 1
ATOM 620 O O . THR A 1 85 ? -0.653 -5.078 -2.289 1.00 95.19 85 THR A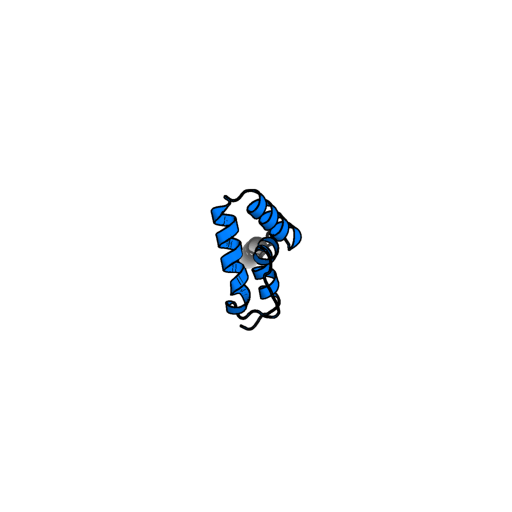 O 1
ATOM 623 N N . TRP A 1 86 ? -2.582 -4.569 -1.275 1.00 94.81 86 TRP A N 1
ATOM 624 C CA . TRP A 1 86 ? -3.448 -5.197 -2.274 1.00 94.81 86 TRP A CA 1
ATOM 625 C C . TRP A 1 86 ? -3.183 -4.733 -3.719 1.00 94.81 86 TRP A C 1
ATOM 627 O O . TRP A 1 86 ? -3.100 -5.599 -4.590 1.00 94.81 86 TRP A O 1
ATOM 637 N N . PRO A 1 87 ? -2.938 -3.436 -4.013 1.00 91.38 87 PRO A N 1
ATOM 638 C CA . PRO A 1 87 ? -2.605 -3.007 -5.374 1.00 91.38 87 PRO A CA 1
ATOM 639 C C . PRO A 1 87 ? -1.329 -3.651 -5.941 1.00 91.38 87 PRO A C 1
ATOM 641 O O . PRO A 1 87 ? -1.246 -3.909 -7.142 1.00 91.38 87 PRO A O 1
ATOM 644 N N . ASP A 1 88 ? -0.337 -3.937 -5.093 1.00 89.81 88 ASP A N 1
ATOM 645 C CA . ASP A 1 88 ? 0.896 -4.610 -5.518 1.00 89.81 88 ASP A CA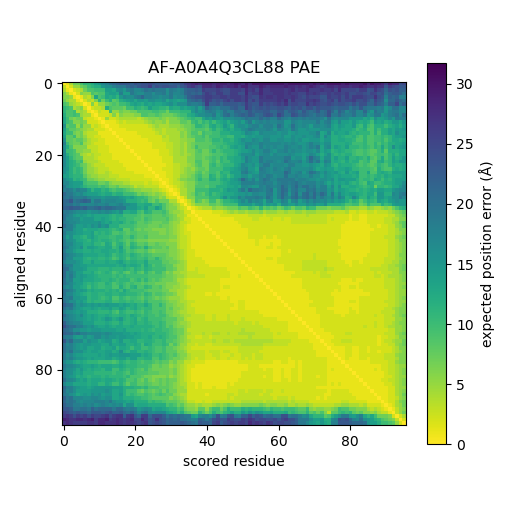 1
ATOM 646 C C . ASP A 1 88 ? 0.661 -6.096 -5.793 1.00 89.81 88 ASP A C 1
ATOM 648 O O . ASP A 1 88 ? 1.236 -6.642 -6.735 1.00 89.81 88 ASP A O 1
ATOM 652 N N . CYS A 1 89 ? -0.228 -6.728 -5.023 1.00 90.88 89 CYS A N 1
ATOM 653 C CA . CYS A 1 89 ? -0.676 -8.091 -5.283 1.00 90.88 89 CYS A CA 1
ATOM 654 C C . CYS A 1 89 ? -1.408 -8.178 -6.636 1.00 90.88 89 CYS A C 1
ATOM 656 O O . CYS A 1 89 ? -1.074 -9.022 -7.469 1.00 90.88 89 CYS A O 1
ATOM 658 N N . LEU A 1 90 ? -2.330 -7.246 -6.911 1.00 90.19 90 LEU A N 1
ATOM 659 C CA . LEU A 1 90 ? -3.071 -7.207 -8.176 1.00 90.19 90 LEU A CA 1
ATOM 660 C C . LEU A 1 90 ? -2.196 -6.985 -9.399 1.00 90.19 90 LEU A C 1
AT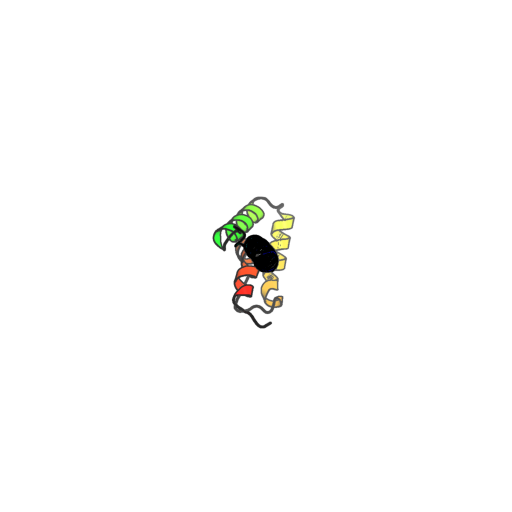OM 662 O O . LEU A 1 90 ? -2.475 -7.542 -10.456 1.00 90.19 90 LEU A O 1
ATOM 666 N N . ARG A 1 91 ? -1.124 -6.198 -9.276 1.00 83.75 91 ARG A N 1
ATOM 667 C CA . ARG A 1 91 ? -0.183 -5.995 -10.385 1.00 83.75 91 ARG A CA 1
ATOM 668 C C . ARG A 1 91 ? 0.420 -7.317 -10.873 1.00 83.75 91 ARG A C 1
ATOM 670 O O . ARG A 1 91 ? 0.772 -7.420 -12.042 1.00 83.75 91 ARG A O 1
ATOM 677 N N . GLY A 1 92 ? 0.546 -8.317 -9.999 1.00 73.44 92 GLY A N 1
ATOM 678 C CA . GLY A 1 92 ? 0.988 -9.664 -10.368 1.00 73.44 92 GLY A CA 1
ATOM 679 C C . GLY A 1 92 ? -0.068 -10.478 -11.121 1.00 73.44 92 GLY A C 1
ATOM 680 O O . GLY A 1 92 ? 0.284 -11.422 -11.823 1.00 73.44 92 GLY A O 1
ATOM 681 N N . GLN A 1 93 ? -1.341 -10.091 -11.024 1.00 73.69 93 GLN A N 1
ATOM 682 C CA . GLN A 1 93 ? -2.488 -10.746 -11.652 1.00 73.69 93 GLN A CA 1
ATOM 683 C C . GLN A 1 93 ? -2.943 -10.022 -12.920 1.00 73.69 93 GLN A C 1
ATOM 685 O O . GLN A 1 93 ? -4.143 -9.838 -13.110 1.00 73.69 93 GLN A O 1
ATOM 690 N N . TYR A 1 94 ? -2.002 -9.577 -13.769 1.00 62.12 94 TYR A N 1
ATOM 691 C CA . TYR A 1 94 ? -2.312 -9.023 -15.101 1.00 62.12 94 TYR A CA 1
ATOM 692 C C . TYR A 1 94 ? -3.495 -9.775 -15.738 1.00 62.12 94 TYR A C 1
ATOM 694 O O . TYR A 1 94 ? -3.563 -10.972 -15.528 1.00 62.12 94 TYR A O 1
ATOM 702 N N . TRP A 1 95 ? -4.361 -9.095 -16.507 1.00 56.19 95 TRP A N 1
ATOM 703 C CA . TRP A 1 95 ? -5.485 -9.612 -17.331 1.00 56.19 95 TRP A CA 1
ATOM 704 C C . TRP A 1 95 ? -6.903 -9.773 -16.725 1.00 56.19 95 TRP A C 1
ATOM 706 O O . TRP A 1 95 ? -7.751 -10.427 -17.335 1.00 56.19 95 TRP A O 1
ATOM 716 N N . ARG A 1 96 ? -7.241 -9.036 -15.659 1.00 51.94 96 ARG A N 1
ATOM 717 C CA . ARG A 1 96 ? -8.533 -8.309 -15.646 1.00 51.94 96 ARG A CA 1
ATOM 718 C C . ARG A 1 96 ? -8.331 -6.872 -16.108 1.00 51.94 96 ARG A C 1
ATOM 720 O O . ARG A 1 96 ? -7.243 -6.325 -15.818 1.00 51.94 96 ARG A O 1
#